Protein AF-A0AAV6KBI1-F1 (afdb_monomer_lite)

Foldseek 3Di:
DVQCVPKWKWKFFPNDTDTDDPPDDVVVVDDPPDPVCNVGIDIDIDGDPPDPPPPPDPDDDPDPPDD

Sequence (67 aa):
MEFFSQWKFAFLSLGRPDYLQDSDIVSGRFQRRDVYGAWEQYLGLEHSDNTPKRSYAANQTVSLVDI

Secondary structure (DSSP, 8-state):
-TTTTT-EEEEEETTEEEEEPTT--GGGT----STTGGGTEEEEEE----PPPP-------------

Organism: NCBI:txid479676

Radius of gyration: 22.47 Å; chains: 1; bounding box: 57×23×61 Å

Structure (mmCIF, N/CA/C/O backbone):
data_AF-A0AAV6KBI1-F1
#
_entry.id   AF-A0AAV6KBI1-F1
#
loop_
_atom_site.group_PDB
_atom_site.id
_atom_site.type_symbol
_atom_site.label_atom_id
_atom_site.label_alt_id
_atom_site.label_comp_id
_atom_site.label_asym_id
_atom_site.label_entity_id
_atom_site.label_seq_id
_atom_site.pdbx_PDB_ins_code
_atom_site.Cartn_x
_atom_site.Cartn_y
_atom_site.Cartn_z
_atom_site.occupancy
_atom_site.B_iso_or_equiv
_atom_site.auth_seq_id
_atom_site.auth_comp_id
_atom_site.auth_asym_id
_atom_site.auth_atom_id
_atom_site.pdbx_PDB_model_num
ATOM 1 N N . MET A 1 1 ? 16.529 -12.012 3.273 1.00 53.34 1 MET A N 1
ATOM 2 C CA . MET A 1 1 ? 15.293 -11.606 3.982 1.00 53.34 1 MET A CA 1
ATOM 3 C C . MET A 1 1 ? 14.996 -10.111 3.799 1.00 53.34 1 MET A C 1
ATOM 5 O O . MET A 1 1 ? 13.831 -9.768 3.695 1.00 53.34 1 MET A O 1
ATOM 9 N N . GLU A 1 2 ? 16.002 -9.232 3.673 1.00 67.31 2 GLU A N 1
ATOM 10 C CA . GLU A 1 2 ? 15.838 -7.756 3.602 1.00 67.31 2 GLU A CA 1
ATOM 11 C C . GLU A 1 2 ? 15.089 -7.202 2.373 1.00 67.31 2 GLU A C 1
ATOM 13 O O . GLU A 1 2 ? 14.716 -6.032 2.328 1.00 67.31 2 GLU A O 1
ATOM 18 N N . PHE A 1 3 ? 14.845 -8.024 1.352 1.00 70.50 3 PHE A N 1
ATOM 19 C CA . PHE A 1 3 ? 14.180 -7.557 0.137 1.00 70.50 3 PHE A CA 1
ATOM 20 C C . PHE A 1 3 ? 12.676 -7.339 0.301 1.00 70.50 3 PHE A C 1
ATOM 22 O O . PHE A 1 3 ? 12.120 -6.481 -0.370 1.00 70.50 3 PHE A O 1
ATOM 29 N N . PHE A 1 4 ? 12.029 -8.081 1.199 1.00 78.12 4 PHE A N 1
ATOM 30 C CA . PHE A 1 4 ? 10.582 -7.988 1.405 1.00 78.12 4 PHE A CA 1
ATOM 31 C C . PHE A 1 4 ? 10.197 -6.964 2.475 1.00 78.12 4 PHE A C 1
ATOM 33 O O . PHE A 1 4 ? 9.084 -6.460 2.450 1.00 78.12 4 PHE A O 1
ATOM 40 N N . SER A 1 5 ? 11.112 -6.596 3.379 1.00 83.50 5 SER A N 1
ATOM 41 C CA . SER A 1 5 ? 10.837 -5.613 4.439 1.00 83.50 5 SER A CA 1
ATOM 42 C C . SER A 1 5 ? 10.721 -4.173 3.932 1.00 83.50 5 SER A C 1
ATOM 44 O O . SER A 1 5 ? 10.258 -3.307 4.659 1.00 83.50 5 SER A O 1
ATOM 46 N N . GLN A 1 6 ? 11.169 -3.896 2.705 1.00 85.56 6 GLN A N 1
ATOM 47 C CA . GLN A 1 6 ? 11.040 -2.581 2.062 1.00 85.56 6 GLN A CA 1
ATOM 48 C C . GLN A 1 6 ? 9.776 -2.459 1.196 1.00 85.56 6 GLN A C 1
ATOM 50 O O . GLN A 1 6 ? 9.521 -1.396 0.632 1.00 85.56 6 GLN A O 1
ATOM 55 N N . TRP A 1 7 ? 9.025 -3.552 1.032 1.00 90.62 7 TRP A N 1
ATOM 56 C CA . TRP A 1 7 ? 7.822 -3.566 0.210 1.00 90.62 7 TRP A CA 1
ATOM 57 C C . TRP A 1 7 ? 6.695 -2.835 0.922 1.00 90.62 7 TRP A C 1
ATOM 59 O O . TRP A 1 7 ? 6.528 -2.963 2.133 1.00 90.62 7 TRP A O 1
ATOM 69 N N . LYS A 1 8 ? 5.899 -2.094 0.154 1.00 91.06 8 LYS A N 1
ATOM 70 C C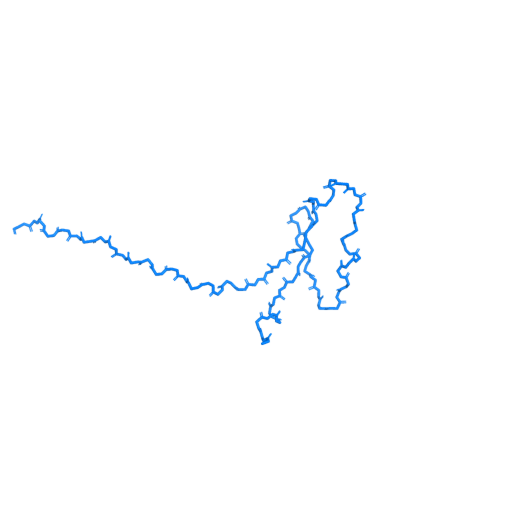A . LYS A 1 8 ? 4.694 -1.445 0.669 1.00 91.06 8 LYS A CA 1
ATOM 71 C C . LYS A 1 8 ? 3.474 -2.073 0.033 1.00 91.06 8 LYS A C 1
ATOM 73 O O . LYS A 1 8 ? 3.367 -2.145 -1.192 1.00 91.06 8 LYS A O 1
ATOM 78 N N . PHE A 1 9 ? 2.545 -2.495 0.875 1.00 92.62 9 PHE A N 1
ATOM 79 C CA . PHE A 1 9 ? 1.248 -2.982 0.442 1.00 92.62 9 PHE A CA 1
ATOM 80 C C . PHE A 1 9 ? 0.247 -1.835 0.443 1.00 92.62 9 PHE A C 1
ATOM 82 O O . PHE A 1 9 ? 0.302 -0.953 1.299 1.00 92.62 9 PHE A O 1
ATOM 8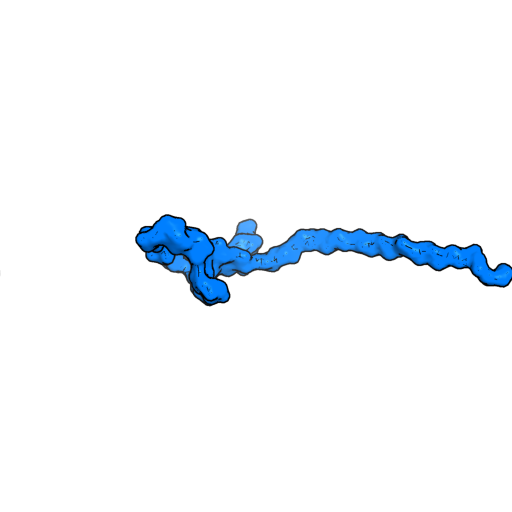9 N N . ALA A 1 10 ? -0.681 -1.847 -0.505 1.00 93.88 10 ALA A N 1
ATOM 90 C CA . ALA A 1 10 ? -1.750 -0.863 -0.563 1.00 93.88 10 ALA A CA 1
ATOM 91 C C . ALA A 1 10 ? -3.084 -1.531 -0.876 1.00 93.88 10 ALA A C 1
ATOM 93 O O . ALA A 1 10 ? -3.169 -2.421 -1.718 1.00 93.88 10 ALA A O 1
ATOM 94 N N . PHE A 1 11 ? -4.144 -1.073 -0.229 1.00 91.06 11 PHE A N 1
ATOM 95 C CA . PHE A 1 11 ? -5.505 -1.319 -0.669 1.00 91.06 11 PHE A CA 1
ATOM 96 C C . PHE A 1 11 ? -5.854 -0.288 -1.744 1.00 91.06 11 PHE A C 1
ATOM 98 O O . PHE A 1 11 ? -5.821 0.913 -1.480 1.00 91.06 11 PHE A O 1
ATOM 105 N N . LEU A 1 12 ? -6.176 -0.735 -2.957 1.00 89.25 12 LEU A N 1
ATOM 106 C CA . LEU A 1 12 ? -6.613 0.160 -4.024 1.00 89.25 12 LEU A CA 1
ATOM 107 C C . LEU A 1 12 ? -8.108 0.017 -4.243 1.00 89.25 12 LEU A C 1
ATOM 109 O O . LEU A 1 12 ? -8.603 -1.084 -4.469 1.00 89.25 12 LEU A O 1
ATOM 113 N N . SER A 1 13 ? -8.801 1.154 -4.217 1.00 86.25 13 SER A N 1
ATOM 114 C CA . SER A 1 13 ? -10.202 1.257 -4.620 1.00 86.25 13 SER A CA 1
ATOM 115 C C . SER A 1 13 ? -10.401 2.479 -5.507 1.00 86.25 13 SER A C 1
ATOM 117 O O . SER A 1 13 ? -9.948 3.571 -5.167 1.00 86.25 13 SER A O 1
ATOM 119 N N . LEU A 1 14 ? -11.029 2.301 -6.675 1.00 83.38 14 LEU A N 1
ATOM 120 C CA . LEU A 1 14 ? -11.336 3.394 -7.617 1.00 83.38 14 LEU A CA 1
ATOM 121 C C . LEU A 1 14 ? -10.124 4.298 -7.949 1.00 83.38 14 LEU A C 1
ATOM 123 O O . LEU A 1 14 ? -10.245 5.517 -8.063 1.00 83.38 14 LEU A O 1
ATOM 127 N N . GLY A 1 15 ? -8.931 3.703 -8.059 1.00 82.62 15 GLY A N 1
ATOM 128 C CA . GLY A 1 15 ? -7.683 4.417 -8.363 1.00 82.62 15 GLY A CA 1
ATOM 129 C C . GLY A 1 15 ? -7.062 5.178 -7.188 1.00 82.62 15 GLY A C 1
ATOM 130 O O . GLY A 1 15 ? -6.078 5.889 -7.381 1.00 82.62 15 GLY A O 1
ATOM 131 N N . ARG A 1 16 ? -7.601 5.035 -5.972 1.00 86.69 16 ARG A N 1
ATOM 132 C CA . ARG A 1 16 ? -7.033 5.614 -4.751 1.00 86.69 16 ARG A CA 1
ATOM 133 C C . ARG A 1 16 ? -6.287 4.541 -3.957 1.00 86.69 16 ARG A C 1
ATOM 135 O O . ARG A 1 16 ? -6.938 3.599 -3.498 1.00 86.69 16 ARG A O 1
ATOM 142 N N . PRO A 1 17 ? -4.958 4.662 -3.800 1.00 90.94 17 PRO A N 1
ATOM 143 C CA . PRO A 1 17 ? -4.189 3.782 -2.935 1.00 90.94 17 PRO A CA 1
ATOM 144 C C . PRO A 1 17 ? -4.265 4.221 -1.472 1.00 90.94 17 PRO A C 1
ATOM 146 O O . PRO A 1 17 ? -4.111 5.399 -1.152 1.00 90.94 17 PRO A O 1
ATOM 149 N N . ASP A 1 18 ? -4.456 3.245 -0.594 1.00 92.88 18 ASP A N 1
ATOM 150 C CA . ASP A 1 18 ? -4.400 3.370 0.859 1.00 92.88 18 ASP A CA 1
ATOM 151 C C . ASP A 1 18 ? -3.334 2.393 1.373 1.00 92.88 18 ASP A C 1
ATOM 153 O O . ASP A 1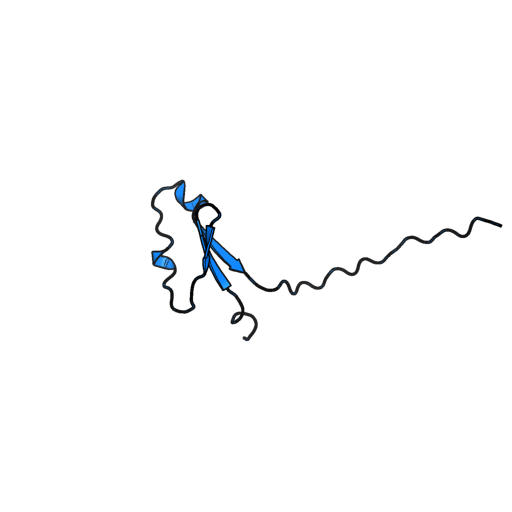 18 ? -3.505 1.175 1.287 1.00 92.88 18 ASP A O 1
ATOM 157 N N . TYR A 1 19 ? -2.183 2.917 1.799 1.00 93.56 19 TYR A N 1
ATOM 158 C CA . TYR A 1 19 ? -1.052 2.087 2.216 1.00 93.56 19 TYR A CA 1
ATOM 159 C C . TYR A 1 19 ? -1.342 1.391 3.541 1.00 93.56 19 TYR A C 1
ATOM 161 O O . TYR A 1 19 ? -1.769 2.018 4.508 1.00 93.56 19 TYR A O 1
ATOM 169 N N . LEU A 1 20 ? -1.062 0.094 3.565 1.00 92.50 20 LEU A N 1
ATOM 170 C CA . LEU A 1 20 ? -1.266 -0.777 4.709 1.00 92.50 20 LEU A CA 1
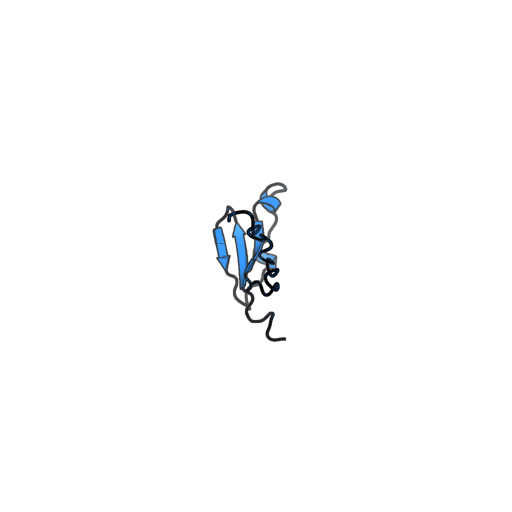ATOM 171 C C . LEU A 1 20 ? 0.006 -0.808 5.555 1.00 92.50 20 LEU A C 1
ATOM 173 O O . LEU A 1 20 ? 1.118 -0.846 5.021 1.00 92.50 20 LEU A O 1
ATOM 177 N N . GLN A 1 21 ? -0.168 -0.802 6.869 1.00 91.25 21 GLN A N 1
ATOM 178 C CA . GLN A 1 21 ? 0.900 -1.041 7.827 1.00 91.25 21 GLN A CA 1
ATOM 179 C C . GLN A 1 21 ? 1.080 -2.536 8.079 1.00 91.25 21 GLN A C 1
ATOM 181 O O . GLN A 1 21 ? 0.187 -3.346 7.833 1.00 91.25 21 GLN A O 1
ATOM 186 N N . ASP A 1 22 ? 2.232 -2.901 8.638 1.00 87.44 22 ASP A N 1
ATOM 187 C CA . ASP A 1 22 ? 2.579 -4.299 8.918 1.00 87.44 22 ASP A CA 1
ATOM 188 C C . ASP A 1 22 ? 1.590 -4.998 9.871 1.00 87.44 22 ASP A C 1
ATOM 190 O O . ASP A 1 22 ? 1.464 -6.222 9.855 1.00 87.44 22 ASP A O 1
ATOM 194 N N . SER A 1 23 ? 0.883 -4.235 10.710 1.00 90.19 23 SER A N 1
ATOM 195 C CA . SER A 1 23 ? -0.098 -4.741 11.676 1.00 90.19 23 SER A CA 1
ATOM 196 C C . SER A 1 23 ? -1.529 -4.835 11.136 1.00 90.19 23 SER A C 1
ATOM 198 O O . SER A 1 23 ? -2.405 -5.353 11.837 1.00 90.19 23 SER A O 1
ATOM 200 N N . ASP A 1 24 ? -1.797 -4.347 9.923 1.00 87.81 24 ASP A N 1
ATOM 201 C CA . ASP A 1 24 ? -3.150 -4.314 9.373 1.00 87.81 24 ASP A CA 1
ATOM 202 C C . ASP A 1 24 ? -3.652 -5.707 8.968 1.00 87.81 24 ASP A C 1
ATOM 204 O O . ASP A 1 24 ? -2.998 -6.476 8.260 1.00 87.81 24 ASP A O 1
ATOM 208 N N . ILE A 1 25 ? -4.890 -6.024 9.359 1.00 87.50 25 ILE A N 1
ATOM 209 C CA . ILE A 1 25 ? -5.551 -7.270 8.960 1.00 87.50 25 ILE A CA 1
ATOM 210 C C . ILE A 1 25 ? -6.194 -7.083 7.581 1.00 87.50 25 ILE A C 1
ATOM 212 O O . ILE A 1 25 ? -7.293 -6.537 7.445 1.00 87.50 25 ILE A O 1
ATOM 216 N N . VAL A 1 26 ? -5.524 -7.589 6.545 1.00 85.50 26 VAL A N 1
ATOM 217 C CA . VAL A 1 26 ? -5.932 -7.396 5.142 1.00 85.50 26 VAL A CA 1
ATOM 218 C C . VAL A 1 26 ? -7.283 -8.026 4.798 1.00 85.50 26 VAL A C 1
ATOM 220 O O . VAL A 1 26 ? -8.055 -7.444 4.042 1.00 85.50 26 VAL A O 1
ATOM 223 N N . SER A 1 27 ? -7.629 -9.174 5.386 1.00 83.06 27 SER A N 1
ATOM 224 C CA . SER A 1 27 ? -8.858 -9.912 5.050 1.00 83.06 27 SER A CA 1
ATOM 225 C C . SER A 1 27 ? -10.138 -9.106 5.300 1.00 83.06 27 SER A C 1
ATOM 227 O O . SER A 1 27 ? -11.105 -9.237 4.554 1.00 83.06 27 SER A O 1
ATOM 229 N N . GLY A 1 28 ? -10.136 -8.222 6.303 1.00 83.88 28 GLY A N 1
ATOM 230 C CA . GLY A 1 28 ? -11.268 -7.350 6.614 1.00 83.88 28 GLY A CA 1
ATOM 231 C C . GLY A 1 28 ? -11.478 -6.220 5.602 1.00 83.88 28 GLY A C 1
ATOM 232 O O . GLY A 1 28 ? -12.595 -5.718 5.489 1.00 83.88 28 GLY A O 1
ATOM 233 N N . ARG A 1 29 ? -10.435 -5.832 4.857 1.00 83.06 29 ARG A N 1
ATOM 234 C CA . ARG A 1 29 ? -10.478 -4.735 3.875 1.00 83.06 29 ARG A CA 1
ATOM 235 C C . ARG A 1 29 ? -11.081 -5.183 2.537 1.00 83.06 29 ARG A C 1
ATOM 237 O O . ARG A 1 29 ? -11.738 -4.385 1.881 1.00 83.06 29 ARG A O 1
ATOM 244 N N . PHE A 1 30 ? -10.935 -6.462 2.177 1.00 84.88 30 PHE A N 1
ATOM 245 C CA . PHE A 1 30 ? -11.387 -7.043 0.901 1.00 84.88 30 PHE A CA 1
ATOM 246 C C . PHE A 1 30 ? -12.679 -7.861 1.038 1.00 84.88 30 PHE A C 1
ATOM 248 O O . PHE A 1 30 ? -12.749 -9.037 0.675 1.00 84.88 30 PHE A O 1
ATOM 255 N N . GLN A 1 31 ? -13.728 -7.247 1.580 1.00 79.38 31 GLN A N 1
ATOM 256 C CA . GLN A 1 31 ? -15.036 -7.893 1.673 1.00 79.38 31 GLN A CA 1
ATOM 257 C C . GLN A 1 31 ? -15.787 -7.709 0.351 1.00 79.38 31 GLN A C 1
ATOM 259 O O . GLN A 1 31 ? -16.153 -6.591 -0.010 1.00 79.38 31 GLN A O 1
ATOM 264 N N . ARG A 1 32 ? -16.025 -8.812 -0.373 1.00 69.38 32 ARG A N 1
ATOM 265 C CA . ARG A 1 32 ? -16.864 -8.832 -1.582 1.00 69.38 32 ARG A CA 1
ATOM 266 C C . ARG A 1 32 ? -18.254 -8.297 -1.243 1.00 69.38 32 ARG A C 1
ATOM 268 O O . ARG A 1 32 ? -19.046 -9.018 -0.643 1.00 69.38 32 ARG A O 1
ATOM 275 N N . ARG A 1 33 ? -18.544 -7.051 -1.623 1.00 68.06 33 ARG A N 1
ATOM 276 C CA . ARG A 1 33 ? -19.907 -6.509 -1.522 1.00 68.06 33 ARG A CA 1
ATOM 277 C C . ARG A 1 33 ? -20.764 -6.961 -2.695 1.00 68.06 33 ARG A C 1
ATOM 279 O O . ARG A 1 33 ? -21.904 -7.332 -2.474 1.00 68.06 33 ARG A O 1
ATOM 286 N N . ASP A 1 34 ? -20.182 -7.087 -3.890 1.00 68.44 34 ASP A N 1
ATOM 287 C CA . ASP A 1 34 ? -20.905 -7.451 -5.112 1.00 68.44 34 ASP A CA 1
ATOM 288 C C . ASP A 1 34 ? -19.948 -8.099 -6.134 1.00 68.44 34 ASP A C 1
ATOM 290 O O . ASP A 1 34 ? -18.741 -7.846 -6.103 1.00 68.44 34 ASP A O 1
ATOM 294 N N . VAL A 1 35 ? -20.461 -8.911 -7.073 1.00 65.44 35 VAL A N 1
ATOM 295 C CA . VAL A 1 35 ? -19.660 -9.593 -8.126 1.00 65.44 35 VAL A CA 1
ATOM 296 C C . VAL A 1 35 ? -18.842 -8.602 -8.968 1.00 65.44 35 VAL A C 1
ATOM 298 O O . VAL A 1 35 ? -17.745 -8.929 -9.417 1.00 65.44 35 VAL A O 1
ATOM 301 N N . TYR A 1 36 ? -19.335 -7.373 -9.123 1.00 63.31 36 TYR A N 1
ATOM 302 C CA . TYR A 1 36 ? -18.645 -6.295 -9.830 1.00 63.31 36 TYR A CA 1
ATOM 303 C C . TYR A 1 36 ? -17.640 -5.527 -8.954 1.00 63.31 36 TYR A C 1
ATOM 305 O O . TYR A 1 36 ? -16.646 -5.042 -9.482 1.00 63.31 36 TYR A O 1
ATOM 313 N N . GLY A 1 37 ? -17.809 -5.511 -7.626 1.00 66.81 37 GLY A N 1
ATOM 314 C CA . GLY A 1 37 ? -16.894 -4.823 -6.704 1.00 66.81 37 GLY A CA 1
ATOM 315 C C . GLY A 1 37 ? -15.523 -5.493 -6.562 1.00 66.81 37 GLY A C 1
ATOM 316 O O . GLY A 1 37 ? -14.546 -4.854 -6.181 1.00 66.81 37 GLY A O 1
ATOM 317 N N . ALA A 1 38 ? -15.412 -6.776 -6.925 1.00 62.91 38 ALA A N 1
ATOM 318 C CA . ALA A 1 38 ? -14.135 -7.494 -6.940 1.00 62.91 38 ALA A CA 1
ATOM 319 C C . ALA A 1 38 ? -13.158 -6.973 -8.013 1.00 62.91 38 ALA A C 1
ATOM 321 O O . ALA A 1 38 ? -11.954 -7.146 -7.863 1.00 62.91 38 ALA A O 1
ATOM 322 N N . TRP A 1 39 ? -13.660 -6.328 -9.071 1.00 66.75 39 TRP A N 1
ATOM 323 C CA . TRP A 1 39 ? -12.822 -5.658 -10.074 1.00 66.75 39 TRP A CA 1
ATOM 324 C C . TRP A 1 39 ? -12.366 -4.264 -9.621 1.00 66.75 39 TRP A C 1
ATOM 326 O O . TRP A 1 39 ? -11.451 -3.693 -10.206 1.00 66.75 39 TRP A O 1
ATOM 336 N N . GLU A 1 40 ? -12.985 -3.722 -8.570 1.00 78.12 40 GLU A N 1
ATOM 337 C CA . GLU A 1 40 ? -12.715 -2.377 -8.059 1.00 78.12 40 GLU A CA 1
ATOM 338 C C . GLU A 1 40 ? -11.707 -2.371 -6.909 1.00 78.12 40 GLU A C 1
ATOM 340 O O . GLU A 1 40 ? -11.142 -1.318 -6.618 1.00 78.12 40 GLU A O 1
ATOM 345 N N . GLN A 1 41 ? -11.491 -3.522 -6.259 1.00 85.38 41 GLN A N 1
ATOM 346 C CA . GLN A 1 41 ? -10.648 -3.659 -5.073 1.00 85.38 41 GLN A CA 1
ATOM 347 C C . GLN A 1 41 ? -9.521 -4.657 -5.300 1.00 85.38 41 GLN A C 1
ATOM 349 O O . GLN A 1 41 ? -9.762 -5.843 -5.521 1.00 85.38 41 GLN A O 1
ATOM 354 N N . TYR A 1 42 ?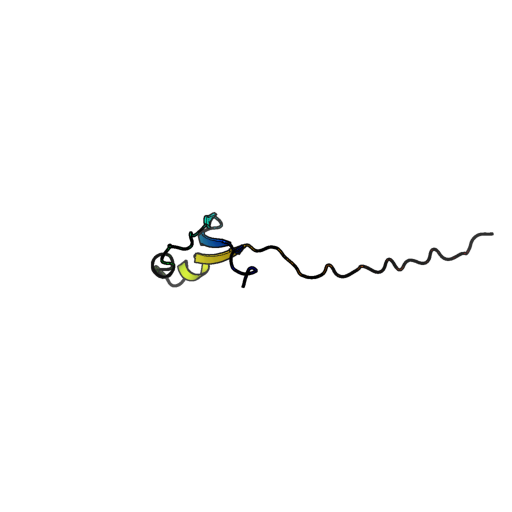 -8.283 -4.192 -5.183 1.00 86.62 42 TYR A N 1
ATOM 355 C CA . TYR A 1 42 ? -7.106 -5.042 -5.334 1.00 86.62 42 TYR A CA 1
ATOM 356 C C . TYR A 1 42 ? -5.999 -4.662 -4.352 1.00 86.62 42 TYR A C 1
ATOM 358 O O . TYR A 1 42 ? -5.931 -3.535 -3.857 1.00 86.62 42 TYR A O 1
ATOM 366 N N . LEU A 1 43 ? -5.154 -5.645 -4.041 1.00 90.88 43 LEU A N 1
ATOM 367 C CA . LEU A 1 43 ? -3.959 -5.455 -3.231 1.00 90.88 43 LEU A CA 1
ATOM 368 C C . LEU A 1 43 ? -2.817 -5.030 -4.155 1.00 90.88 43 LEU A C 1
ATOM 370 O O . LEU A 1 43 ? -2.388 -5.796 -5.017 1.00 90.88 43 LEU A O 1
ATOM 374 N N . GLY A 1 44 ? -2.359 -3.797 -3.992 1.00 91.31 44 GLY A N 1
ATOM 375 C CA . GLY A 1 44 ? -1.191 -3.263 -4.671 1.00 91.31 44 GLY A CA 1
ATOM 376 C C . GLY A 1 44 ? 0.089 -3.555 -3.909 1.00 91.31 44 GLY A C 1
ATOM 377 O O . GLY A 1 44 ? 0.088 -3.715 -2.685 1.00 91.31 44 GLY A O 1
ATOM 378 N N . LEU A 1 45 ? 1.180 -3.582 -4.664 1.00 92.12 45 LEU A N 1
ATOM 379 C CA . LEU A 1 45 ? 2.521 -3.785 -4.161 1.00 92.12 45 LEU A CA 1
ATOM 380 C C . LEU A 1 45 ? 3.460 -2.769 -4.808 1.00 92.12 45 LEU A C 1
ATOM 382 O O . LEU A 1 45 ? 3.620 -2.761 -6.028 1.00 92.12 45 LEU A O 1
ATOM 386 N N . GLU A 1 46 ? 4.098 -1.946 -3.987 1.00 91.88 46 GLU A N 1
ATOM 387 C CA . GLU A 1 46 ? 5.165 -1.052 -4.419 1.00 91.88 46 GLU A CA 1
ATOM 388 C C . GLU A 1 46 ? 6.512 -1.601 -3.943 1.00 91.88 46 GLU A C 1
ATOM 390 O O . GLU A 1 46 ? 6.711 -1.879 -2.755 1.00 91.88 46 GLU A O 1
ATOM 395 N N . HIS A 1 47 ? 7.437 -1.765 -4.886 1.00 90.81 47 HIS A N 1
ATOM 396 C CA . HIS A 1 47 ? 8.805 -2.185 -4.625 1.00 90.81 47 HIS A CA 1
ATOM 397 C C . HIS A 1 47 ? 9.752 -1.601 -5.674 1.00 90.81 47 HIS A C 1
ATOM 399 O O . HIS A 1 47 ? 9.354 -1.324 -6.805 1.00 90.81 47 HIS A O 1
ATOM 405 N N . SER A 1 48 ? 11.024 -1.442 -5.314 1.00 86.38 48 SER A N 1
ATOM 406 C CA . SER A 1 48 ? 12.060 -1.061 -6.273 1.00 86.38 48 SER A CA 1
ATOM 407 C C . SER A 1 48 ? 12.196 -2.134 -7.355 1.00 86.38 48 SER A C 1
ATOM 409 O O . SER A 1 48 ? 12.348 -3.325 -7.051 1.00 86.38 48 SER A O 1
ATOM 411 N N . ASP A 1 49 ? 12.163 -1.711 -8.618 1.00 79.62 49 ASP A N 1
ATOM 412 C CA . ASP A 1 49 ? 12.479 -2.574 -9.748 1.00 79.62 49 ASP A CA 1
ATOM 413 C C . ASP A 1 49 ? 13.994 -2.789 -9.797 1.00 79.62 49 ASP A C 1
ATOM 415 O O . ASP A 1 49 ? 14.767 -1.879 -10.090 1.00 79.62 49 ASP A O 1
ATOM 419 N N . ASN A 1 50 ? 14.421 -4.002 -9.453 1.00 76.56 50 ASN A N 1
ATOM 420 C CA . ASN A 1 50 ? 15.826 -4.400 -9.531 1.00 76.56 50 ASN A CA 1
ATOM 421 C C . ASN A 1 50 ? 16.109 -5.192 -10.803 1.00 76.56 50 ASN A C 1
ATOM 423 O O . ASN A 1 50 ? 17.162 -5.830 -10.895 1.00 76.56 50 ASN A O 1
ATOM 427 N N . THR A 1 51 ? 15.181 -5.204 -11.772 1.00 79.56 51 THR A N 1
ATOM 428 C CA . THR A 1 51 ? 15.482 -5.857 -13.039 1.00 79.56 51 THR A CA 1
ATOM 429 C C . THR A 1 51 ? 16.681 -5.154 -13.682 1.00 79.56 51 THR A C 1
ATOM 431 O O . THR A 1 51 ? 16.702 -3.924 -13.800 1.00 79.56 51 THR A O 1
ATOM 434 N N . PRO A 1 52 ? 17.740 -5.901 -14.055 1.00 70.38 52 PRO A N 1
ATOM 435 C CA . PRO A 1 52 ? 18.888 -5.302 -14.709 1.00 70.38 52 PRO A CA 1
ATOM 436 C C . PRO A 1 52 ? 18.398 -4.630 -15.987 1.00 70.38 52 PRO A C 1
ATOM 438 O O . PRO A 1 52 ? 17.857 -5.301 -16.870 1.00 70.38 52 PRO A O 1
ATOM 441 N N . LYS A 1 53 ? 18.566 -3.306 -16.089 1.00 73.75 53 LYS A N 1
ATOM 442 C CA . LYS A 1 53 ? 18.248 -2.582 -17.322 1.00 73.75 53 LYS A CA 1
ATOM 443 C C . LYS A 1 53 ? 18.969 -3.286 -18.463 1.00 73.75 53 LYS A C 1
ATOM 445 O O . LYS A 1 53 ? 20.194 -3.404 -18.437 1.00 73.75 53 LYS A O 1
ATOM 450 N N . ARG A 1 54 ? 18.212 -3.766 -19.453 1.00 71.94 54 ARG A N 1
ATOM 451 C CA . ARG A 1 54 ? 18.792 -4.360 -20.657 1.00 71.94 54 ARG A CA 1
ATOM 452 C C . ARG A 1 54 ? 19.754 -3.332 -21.248 1.00 71.94 54 ARG A C 1
ATOM 454 O O . ARG A 1 54 ? 19.335 -2.228 -21.590 1.00 71.94 54 ARG A O 1
ATOM 461 N N . SER A 1 55 ? 21.038 -3.665 -21.321 1.00 62.84 55 SER A N 1
ATOM 462 C CA . SER A 1 55 ? 22.032 -2.819 -21.968 1.00 62.84 55 SER A CA 1
ATOM 463 C C . SER A 1 55 ? 21.660 -2.706 -23.445 1.00 62.84 55 SER A C 1
ATOM 465 O O . SER A 1 55 ? 21.747 -3.671 -24.202 1.00 62.84 55 SER A O 1
ATOM 467 N N . TYR A 1 56 ? 21.182 -1.532 -23.857 1.00 66.50 56 TYR A N 1
ATOM 468 C CA . TYR A 1 56 ? 21.010 -1.227 -25.270 1.00 66.50 56 TYR A CA 1
ATOM 469 C C . TYR A 1 56 ? 22.412 -1.116 -25.876 1.00 66.50 56 TYR A C 1
ATOM 471 O O . TYR A 1 56 ? 23.120 -0.142 -25.631 1.00 66.50 56 TYR A O 1
ATOM 479 N N . ALA A 1 57 ? 22.845 -2.129 -26.629 1.00 58.41 57 ALA A N 1
ATOM 480 C CA . ALA A 1 57 ? 24.020 -1.991 -27.477 1.00 58.41 57 ALA A CA 1
ATOM 481 C C . ALA A 1 57 ? 23.694 -0.936 -28.544 1.00 58.41 57 ALA A C 1
ATOM 483 O O .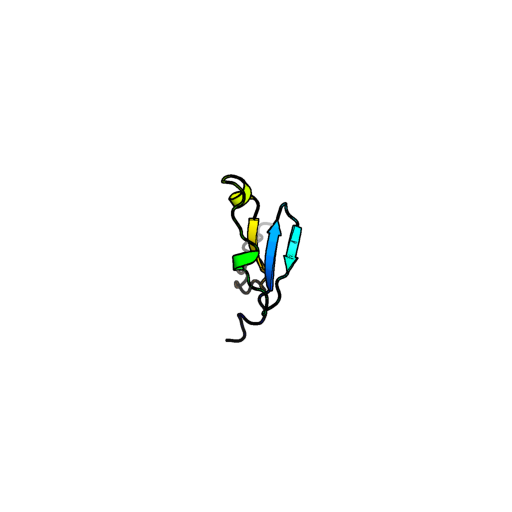 ALA A 1 57 ? 22.823 -1.153 -29.389 1.00 58.41 57 ALA A O 1
ATOM 484 N N . ALA A 1 58 ? 24.356 0.219 -28.478 1.00 56.84 58 ALA A N 1
ATOM 485 C CA . ALA A 1 58 ? 24.284 1.248 -29.505 1.00 56.84 58 ALA A CA 1
ATOM 486 C C . ALA A 1 58 ? 24.981 0.735 -30.775 1.00 56.84 58 ALA A C 1
ATOM 488 O O . ALA A 1 58 ? 26.159 0.985 -31.003 1.00 56.84 58 ALA A O 1
ATOM 489 N N . ASN A 1 59 ? 24.256 -0.031 -31.587 1.00 60.75 59 ASN A N 1
ATOM 490 C CA . ASN A 1 59 ? 24.683 -0.419 -32.925 1.00 60.75 59 ASN A CA 1
ATOM 491 C C . ASN A 1 59 ? 24.108 0.571 -33.932 1.00 60.75 59 ASN A C 1
ATOM 493 O O . ASN A 1 59 ? 23.035 0.319 -34.469 1.00 60.75 59 ASN A O 1
ATOM 497 N N . GLN A 1 60 ? 24.828 1.659 -34.210 1.00 56.22 60 GLN A N 1
ATOM 498 C CA . GLN A 1 60 ? 24.813 2.271 -35.540 1.00 56.22 60 GLN A CA 1
ATOM 499 C C . GLN A 1 60 ? 26.230 2.724 -35.883 1.00 56.22 60 GLN A C 1
ATOM 501 O O . GLN A 1 60 ? 26.693 3.801 -35.522 1.00 56.22 60 GLN A O 1
ATOM 506 N N . THR A 1 61 ? 26.928 1.825 -36.566 1.00 50.62 61 THR A N 1
ATOM 507 C CA . THR A 1 61 ? 28.080 2.114 -37.409 1.00 50.62 61 THR A CA 1
ATOM 508 C C . THR A 1 61 ? 27.743 3.284 -38.333 1.00 50.62 61 THR A C 1
ATOM 510 O O . THR A 1 61 ? 26.972 3.115 -39.278 1.00 50.62 61 THR A O 1
ATOM 513 N N . VAL A 1 62 ? 28.309 4.463 -38.076 1.00 52.16 62 VAL A N 1
ATOM 514 C CA . VAL A 1 62 ? 28.402 5.508 -39.098 1.00 52.16 62 VAL A CA 1
ATOM 515 C C . VAL A 1 62 ? 29.353 4.954 -40.152 1.00 52.16 62 VAL A C 1
ATOM 517 O O . VAL A 1 62 ? 30.555 4.836 -39.923 1.00 52.16 62 VAL A O 1
ATOM 520 N N . SER A 1 63 ? 28.785 4.482 -41.257 1.00 52.47 63 SER A N 1
ATOM 521 C CA . SER A 1 63 ? 29.521 3.998 -42.416 1.00 52.47 63 SER A CA 1
ATOM 522 C C . SER A 1 63 ? 30.477 5.087 -42.894 1.00 52.47 63 SER A C 1
ATOM 524 O O . SER A 1 63 ? 30.034 6.156 -43.307 1.00 52.47 63 SER A O 1
ATOM 526 N N . LEU A 1 64 ? 31.778 4.794 -42.836 1.00 54.22 64 LEU A N 1
ATOM 527 C CA . LEU A 1 64 ? 32.820 5.488 -43.588 1.00 54.22 64 LEU A CA 1
ATOM 528 C C . LEU A 1 64 ? 32.500 5.378 -45.083 1.00 54.22 64 LEU A C 1
ATOM 530 O O . LEU A 1 64 ? 32.888 4.405 -45.724 1.00 54.22 64 LEU A O 1
ATOM 534 N N . VAL A 1 65 ? 31.768 6.352 -45.614 1.00 51.19 65 VAL A N 1
ATOM 535 C CA . VAL A 1 65 ? 31.696 6.663 -47.044 1.00 51.19 65 VAL A CA 1
ATOM 536 C C . VAL A 1 65 ? 31.533 8.169 -47.206 1.00 51.19 65 VAL A C 1
ATOM 538 O O . VAL A 1 65 ? 30.464 8.642 -47.546 1.00 51.19 65 VAL A O 1
ATOM 541 N N . ASP A 1 66 ? 32.596 8.918 -46.931 1.00 50.94 66 ASP A N 1
ATOM 542 C CA . ASP A 1 66 ? 32.847 10.190 -47.609 1.00 50.94 66 ASP A CA 1
ATOM 543 C C . ASP A 1 66 ? 34.350 10.517 -47.530 1.00 50.94 66 ASP A C 1
ATOM 545 O O . ASP A 1 66 ? 34.928 10.537 -46.440 1.00 50.94 66 ASP A O 1
ATOM 549 N N . ILE A 1 67 ? 34.907 10.809 -48.716 1.00 47.12 67 ILE A N 1
ATOM 550 C CA . ILE A 1 67 ? 36.296 11.144 -49.116 1.00 47.12 67 ILE A CA 1
ATOM 551 C C . ILE A 1 67 ? 37.157 9.957 -49.570 1.00 47.12 67 ILE A C 1
ATOM 553 O O . ILE A 1 67 ? 37.705 9.217 -48.725 1.00 47.12 67 ILE A O 1
#

pLDDT: mean 76.66, std 13.93, range [47.12, 93.88]